Protein AF-A0A432VML3-F1 (afdb_monomer)

Mean predicted aligned error: 13.85 Å

Structure (mmCIF, N/CA/C/O backbone):
data_AF-A0A432VML3-F1
#
_entry.id   AF-A0A432VML3-F1
#
loop_
_atom_site.group_PDB
_atom_site.id
_atom_site.type_symbol
_atom_site.label_atom_id
_atom_site.label_alt_id
_atom_site.label_comp_id
_atom_site.label_asym_id
_atom_site.label_entity_id
_atom_site.label_seq_id
_atom_site.pdbx_PDB_ins_code
_atom_site.Cartn_x
_atom_site.Cartn_y
_atom_site.Cartn_z
_atom_site.occupancy
_atom_site.B_iso_or_equiv
_atom_site.auth_seq_id
_atom_site.auth_comp_id
_atom_site.auth_asym_id
_atom_site.auth_atom_id
_atom_site.pdbx_PDB_model_num
ATOM 1 N N . MET A 1 1 ? 23.436 69.954 -37.071 1.00 50.94 1 MET A N 1
ATOM 2 C CA . MET A 1 1 ? 23.208 68.833 -36.134 1.00 50.94 1 MET A CA 1
ATOM 3 C C . MET A 1 1 ? 23.187 67.566 -36.970 1.00 50.94 1 MET A C 1
ATOM 5 O O . MET A 1 1 ? 22.316 67.434 -37.818 1.00 50.94 1 MET A O 1
ATOM 9 N N . ALA A 1 2 ? 24.241 66.759 -36.863 1.00 49.03 2 ALA A N 1
ATOM 10 C CA . ALA A 1 2 ? 24.504 65.621 -37.742 1.00 49.03 2 ALA A CA 1
ATOM 11 C C . ALA A 1 2 ? 23.727 64.379 -37.278 1.00 49.03 2 ALA A C 1
ATOM 13 O O . ALA A 1 2 ? 23.778 64.031 -36.099 1.00 49.03 2 ALA A O 1
ATOM 14 N N . GLY A 1 3 ? 23.012 63.733 -38.201 1.00 54.59 3 GLY A N 1
ATOM 15 C CA . GLY A 1 3 ? 22.357 62.447 -37.970 1.00 54.59 3 GLY A CA 1
ATOM 16 C C . GLY A 1 3 ? 23.377 61.310 -37.981 1.00 54.59 3 GLY A C 1
ATOM 17 O O . GLY A 1 3 ? 24.210 61.240 -38.881 1.00 54.59 3 GLY A O 1
ATOM 18 N N . HIS A 1 4 ? 23.307 60.436 -36.979 1.00 61.44 4 HIS A N 1
ATOM 19 C CA . HIS A 1 4 ? 24.074 59.195 -36.929 1.00 61.44 4 HIS A CA 1
ATOM 20 C C . HIS A 1 4 ? 23.163 58.018 -37.276 1.00 61.44 4 HIS A C 1
ATOM 22 O O . HIS A 1 4 ? 22.254 57.675 -36.523 1.00 61.44 4 HIS A O 1
ATOM 28 N N . SER A 1 5 ? 23.432 57.407 -38.428 1.00 61.25 5 SER A N 1
ATOM 29 C CA . SER A 1 5 ? 22.860 56.134 -38.859 1.00 61.25 5 SER A CA 1
ATOM 30 C C . SER A 1 5 ? 23.787 55.013 -38.400 1.00 61.25 5 SER A C 1
ATOM 32 O O . SER A 1 5 ? 24.941 54.967 -38.821 1.00 61.25 5 SER A O 1
ATOM 34 N N . HIS A 1 6 ? 23.291 54.096 -37.574 1.00 61.47 6 HIS A N 1
ATOM 35 C CA . HIS A 1 6 ? 24.016 52.876 -37.228 1.00 61.47 6 HIS A CA 1
ATOM 36 C C . HIS A 1 6 ? 23.418 51.696 -37.992 1.00 61.47 6 HIS A C 1
ATOM 38 O O . HIS A 1 6 ? 22.315 51.244 -37.694 1.00 61.47 6 HIS A O 1
ATOM 44 N N . SER A 1 7 ? 24.159 51.195 -38.983 1.00 63.00 7 SER A N 1
ATOM 45 C CA . SER A 1 7 ? 23.947 49.858 -39.528 1.00 63.00 7 SER A CA 1
ATOM 46 C C . SER A 1 7 ? 24.754 48.863 -38.701 1.00 63.00 7 SER A C 1
ATOM 48 O O . SER A 1 7 ? 25.984 48.926 -38.692 1.00 63.00 7 SER A O 1
ATOM 50 N N . HIS A 1 8 ? 24.079 47.916 -38.063 1.00 63.81 8 HIS A N 1
ATOM 51 C CA . HIS A 1 8 ? 24.712 46.692 -37.592 1.00 63.81 8 HIS A CA 1
ATOM 52 C C . HIS A 1 8 ? 24.062 45.519 -38.313 1.00 63.81 8 HIS A C 1
ATOM 54 O O . HIS A 1 8 ? 23.002 45.035 -37.929 1.00 63.81 8 HIS A O 1
ATOM 60 N N . GLY A 1 9 ? 24.704 45.097 -39.399 1.00 61.56 9 GLY A N 1
ATOM 61 C CA . GLY A 1 9 ? 24.595 43.731 -39.874 1.00 61.56 9 GLY A CA 1
ATOM 62 C C . GLY A 1 9 ? 25.698 42.928 -39.208 1.00 61.56 9 GLY A C 1
ATOM 63 O O . GLY A 1 9 ? 26.858 43.266 -39.385 1.00 61.56 9 GLY A O 1
ATOM 64 N N . HIS A 1 10 ? 25.323 41.916 -38.436 1.00 62.31 10 HIS A N 1
ATOM 65 C CA . HIS A 1 10 ? 26.044 40.654 -38.303 1.00 62.31 10 HIS A CA 1
ATOM 66 C C . HIS A 1 10 ? 25.028 39.647 -37.774 1.00 62.31 10 HIS A C 1
ATOM 68 O O . HIS A 1 10 ? 24.61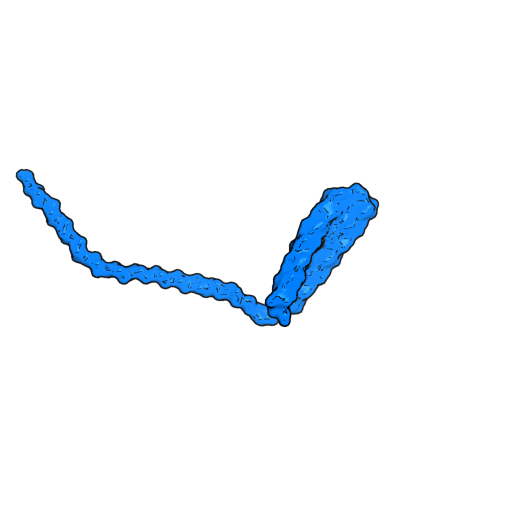9 39.689 -36.615 1.00 62.31 10 HIS A O 1
ATOM 74 N N . GLY A 1 11 ? 24.540 38.815 -38.690 1.00 61.66 11 GLY A N 1
ATOM 75 C CA . GLY A 1 11 ? 23.880 37.582 -38.325 1.00 61.66 11 GLY A CA 1
ATOM 76 C C . GLY A 1 11 ? 24.954 36.591 -37.931 1.00 61.66 11 GLY A C 1
ATOM 77 O O . GLY A 1 11 ? 25.862 36.373 -38.715 1.00 61.66 11 GLY A O 1
ATOM 78 N N . ASP A 1 12 ? 24.806 36.007 -36.753 1.00 62.19 12 ASP A N 1
ATOM 79 C CA . ASP A 1 12 ? 25.367 34.710 -36.412 1.00 62.19 12 ASP A CA 1
ATOM 80 C C . ASP A 1 12 ? 24.401 34.068 -35.416 1.00 62.19 12 ASP A C 1
ATOM 82 O O . ASP A 1 12 ? 24.383 34.340 -34.21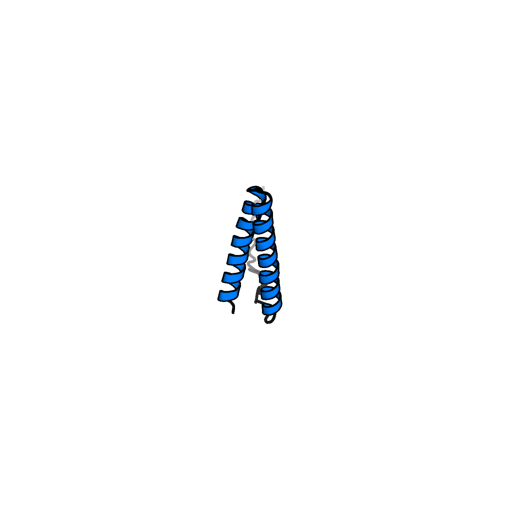5 1.00 62.19 12 ASP A O 1
ATOM 86 N N . HIS A 1 13 ? 23.506 33.252 -35.971 1.00 63.16 13 HIS A N 1
ATOM 87 C CA . HIS A 1 13 ? 22.679 32.318 -35.226 1.00 63.16 13 HIS A CA 1
ATOM 88 C C . HIS A 1 13 ? 23.590 31.259 -34.588 1.00 63.16 13 HIS A C 1
ATOM 90 O O . HIS A 1 13 ? 23.822 30.202 -35.167 1.00 63.16 13 HIS A O 1
ATOM 96 N N . HIS A 1 14 ? 24.063 31.502 -33.369 1.00 61.56 14 HIS A N 1
ATOM 97 C CA . HIS A 1 14 ? 24.607 30.446 -32.515 1.00 61.56 14 HIS A CA 1
ATOM 98 C C . HIS A 1 14 ? 23.602 30.104 -31.417 1.00 61.56 14 HIS A C 1
ATOM 100 O O . HIS A 1 14 ? 23.747 30.453 -30.248 1.00 61.56 14 HIS A O 1
ATOM 106 N N . GLY A 1 15 ? 22.545 29.397 -31.823 1.00 59.38 15 GLY A N 1
ATOM 107 C CA . GLY A 1 15 ? 21.672 28.675 -30.906 1.00 59.38 15 GLY A CA 1
ATOM 108 C C . GLY A 1 15 ? 22.424 27.489 -30.310 1.00 59.38 15 GLY A C 1
ATOM 109 O O . GLY A 1 15 ? 22.321 26.372 -30.806 1.00 59.38 15 GLY A O 1
ATOM 110 N N . HIS A 1 16 ? 23.197 27.719 -29.250 1.00 62.44 16 HIS A N 1
ATOM 111 C CA . HIS A 1 16 ? 23.756 26.641 -28.441 1.00 62.44 16 HIS A CA 1
ATOM 112 C C . HIS A 1 16 ? 22.653 26.050 -27.555 1.00 62.44 16 HIS A C 1
ATOM 114 O O . HIS A 1 16 ? 22.531 26.379 -26.376 1.00 62.44 16 HIS A O 1
ATOM 120 N N . SER A 1 17 ? 21.827 25.166 -28.120 1.00 64.31 17 SER A N 1
ATOM 121 C CA . SER A 1 17 ? 20.967 24.303 -27.313 1.00 64.31 17 SER A CA 1
ATOM 122 C C . SER A 1 17 ? 21.823 23.186 -26.710 1.00 64.31 17 SER A C 1
ATOM 124 O O . SER A 1 17 ? 22.049 22.147 -27.333 1.00 64.31 17 SER A O 1
ATOM 126 N N . HIS A 1 18 ? 22.308 23.377 -25.485 1.00 66.12 18 HIS A N 1
ATOM 127 C CA . HIS A 1 18 ? 22.765 22.256 -24.669 1.00 66.12 18 HIS A CA 1
ATOM 128 C C . HIS A 1 18 ? 21.537 21.484 -24.183 1.00 66.12 18 HIS A C 1
ATOM 130 O O . HIS A 1 18 ? 21.024 21.712 -23.091 1.00 66.12 18 HIS A O 1
ATOM 136 N N . GLY A 1 19 ? 21.040 20.579 -25.025 1.00 60.88 19 GLY A N 1
ATOM 137 C CA . GLY A 1 19 ? 20.072 19.574 -24.613 1.00 60.88 19 GLY A CA 1
ATOM 138 C C .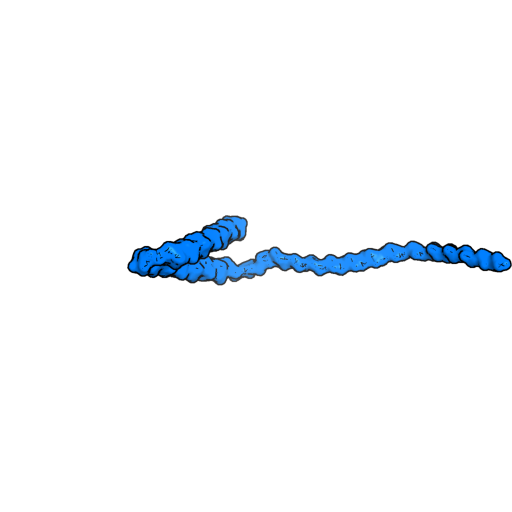 GLY A 1 19 ? 20.747 18.596 -23.657 1.00 60.88 19 GLY A C 1
ATOM 139 O O . GLY A 1 19 ? 21.337 17.612 -24.091 1.00 60.88 19 GLY A O 1
ATOM 140 N N . HIS A 1 20 ? 20.687 18.869 -22.353 1.00 66.38 20 HIS A N 1
ATOM 141 C CA . HIS A 1 20 ? 20.893 17.841 -21.338 1.00 66.38 20 HIS A CA 1
ATOM 142 C C . HIS A 1 20 ? 19.697 16.888 -21.409 1.00 66.38 20 HIS A C 1
ATOM 144 O O . HIS A 1 20 ? 18.654 17.107 -20.796 1.00 66.38 20 HIS A O 1
ATOM 150 N N . GLY A 1 21 ? 19.830 15.850 -22.234 1.00 61.44 21 GLY A N 1
ATOM 151 C CA . GLY A 1 21 ? 18.921 14.718 -22.221 1.00 61.44 21 GLY A CA 1
ATOM 152 C C . GLY A 1 21 ? 19.102 13.973 -20.907 1.00 61.44 21 GLY A C 1
ATOM 153 O O . GLY A 1 21 ? 19.949 13.091 -20.811 1.00 61.44 21 GLY A O 1
ATOM 154 N N . HIS A 1 22 ? 18.329 14.340 -19.886 1.00 64.25 22 HIS A N 1
ATOM 155 C CA . HIS A 1 22 ? 18.146 13.497 -18.713 1.00 64.25 22 HIS A CA 1
ATOM 156 C C . HIS A 1 22 ? 17.350 12.270 -19.159 1.00 64.25 22 HIS A C 1
ATOM 158 O O . HIS A 1 22 ? 16.120 12.271 -19.198 1.00 64.25 22 HIS A O 1
ATOM 164 N N . SER A 1 23 ? 18.067 11.229 -19.572 1.00 60.03 23 SER A N 1
ATOM 165 C CA . SER A 1 23 ? 17.498 9.916 -19.814 1.00 60.03 23 SER A CA 1
ATOM 166 C C . SER A 1 23 ? 17.028 9.343 -18.479 1.00 60.03 23 SER A C 1
ATOM 168 O O . SER A 1 23 ? 17.778 8.689 -17.760 1.00 60.03 23 SER A O 1
ATOM 170 N N . HIS A 1 24 ? 15.749 9.550 -18.159 1.00 57.78 24 HIS A N 1
ATOM 171 C CA . HIS A 1 24 ? 15.010 8.723 -17.204 1.00 57.78 24 HIS A CA 1
ATOM 172 C C . HIS A 1 24 ? 14.748 7.345 -17.830 1.00 57.78 24 HIS A C 1
ATOM 174 O O . HIS A 1 24 ? 13.610 6.919 -17.998 1.00 57.78 24 HIS A O 1
ATOM 180 N N . ALA A 1 25 ? 15.813 6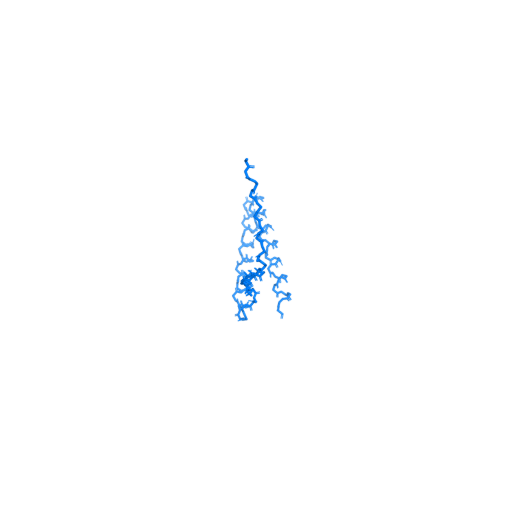.667 -18.258 1.00 61.19 25 ALA A N 1
ATOM 181 C CA . A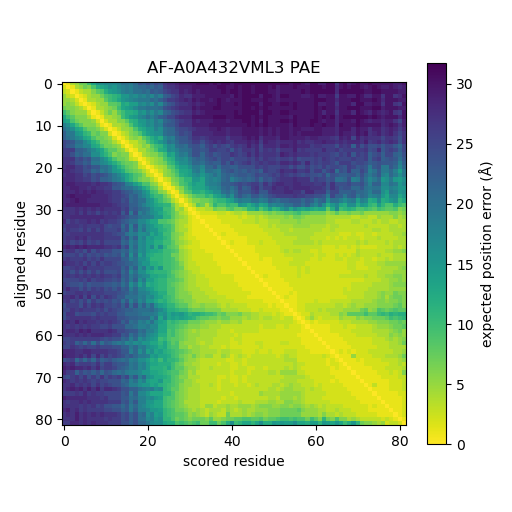LA A 1 25 ? 15.723 5.260 -18.588 1.00 61.19 25 ALA A CA 1
ATOM 182 C C . ALA A 1 25 ? 15.591 4.500 -17.258 1.00 61.19 25 ALA A C 1
ATOM 184 O O . ALA A 1 25 ? 16.383 4.762 -16.344 1.00 61.19 25 ALA A O 1
ATOM 185 N N . PRO A 1 26 ? 14.618 3.585 -17.112 1.00 60.84 26 PRO A N 1
ATOM 186 C CA . PRO A 1 26 ? 14.565 2.705 -15.955 1.00 60.84 26 PRO A CA 1
ATOM 187 C C . PRO A 1 26 ? 15.910 1.982 -15.844 1.00 60.84 26 PRO A C 1
ATOM 189 O O . PRO A 1 26 ? 16.345 1.315 -16.784 1.00 60.84 26 PRO A O 1
ATOM 192 N N . VAL A 1 27 ? 16.609 2.149 -14.720 1.00 59.91 27 VAL A N 1
ATOM 193 C CA . VAL A 1 27 ? 17.845 1.406 -14.461 1.00 59.91 27 VAL A CA 1
ATOM 194 C C . VAL A 1 27 ? 17.460 -0.061 -14.309 1.00 59.91 27 VAL A C 1
ATOM 196 O O . VAL A 1 27 ? 16.885 -0.449 -13.290 1.00 59.91 27 VAL A O 1
ATOM 199 N N . ALA A 1 28 ? 17.761 -0.858 -15.334 1.00 58.75 28 ALA A N 1
ATOM 200 C CA . ALA A 1 28 ? 17.509 -2.293 -15.357 1.00 58.75 28 ALA A CA 1
ATOM 201 C C . ALA A 1 28 ? 18.038 -2.959 -14.069 1.00 58.75 28 ALA A C 1
ATOM 203 O O . ALA A 1 28 ? 19.203 -2.777 -13.708 1.00 58.75 28 ALA A O 1
ATOM 204 N N . GLY A 1 29 ? 17.179 -3.713 -13.368 1.00 62.81 29 GLY A N 1
ATOM 205 C CA . GLY A 1 29 ? 17.560 -4.524 -12.201 1.00 62.81 29 GLY A CA 1
ATOM 206 C C . GLY A 1 29 ? 17.02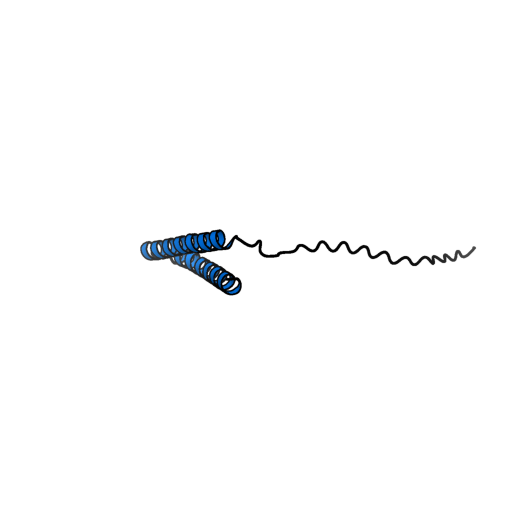6 -4.085 -10.827 1.00 62.81 29 GLY A C 1
ATOM 207 O O . GLY A 1 29 ? 17.399 -4.697 -9.823 1.00 62.81 29 GLY A O 1
ATOM 208 N N . HIS A 1 30 ? 16.152 -3.074 -10.745 1.00 66.62 30 HIS A N 1
ATOM 209 C CA . HIS A 1 30 ? 15.522 -2.657 -9.478 1.00 66.62 30 HIS A CA 1
ATOM 210 C C . HIS A 1 30 ? 14.191 -3.358 -9.155 1.00 66.62 30 HIS A C 1
ATOM 212 O O . HIS A 1 30 ? 13.622 -3.085 -8.099 1.00 66.62 30 HIS A O 1
ATOM 218 N N . ASP A 1 31 ? 13.727 -4.308 -9.973 1.00 75.19 31 ASP A N 1
ATOM 219 C CA . ASP A 1 31 ? 12.420 -4.973 -9.800 1.00 75.19 31 ASP A CA 1
ATOM 220 C C . ASP A 1 31 ? 12.242 -5.604 -8.417 1.00 75.19 31 ASP A C 1
ATOM 222 O O . ASP A 1 31 ? 11.180 -5.507 -7.809 1.00 75.19 31 ASP A O 1
ATOM 226 N N . ARG A 1 32 ? 13.314 -6.178 -7.858 1.00 81.38 32 ARG A N 1
ATOM 227 C CA . ARG A 1 32 ? 13.296 -6.735 -6.497 1.00 81.38 32 ARG A CA 1
ATOM 228 C C . ARG A 1 32 ? 13.101 -5.668 -5.420 1.00 81.38 32 ARG A C 1
ATOM 230 O O . ARG A 1 32 ? 12.365 -5.895 -4.470 1.00 81.38 32 ARG A O 1
ATOM 237 N N . ALA A 1 33 ? 13.759 -4.517 -5.549 1.00 83.94 33 ALA A N 1
ATOM 238 C CA . ALA A 1 33 ? 13.646 -3.432 -4.579 1.00 83.94 33 ALA A CA 1
ATOM 239 C C . ALA A 1 33 ? 12.263 -2.778 -4.674 1.00 83.94 33 ALA A C 1
ATOM 241 O O . ALA A 1 33 ? 11.674 -2.439 -3.652 1.00 83.94 33 ALA A O 1
ATOM 242 N N . PHE A 1 34 ? 11.724 -2.688 -5.893 1.00 84.38 34 PHE A N 1
ATOM 243 C CA . PHE A 1 34 ? 10.368 -2.226 -6.154 1.00 84.38 34 PHE A CA 1
ATOM 244 C C . PHE A 1 34 ? 9.317 -3.166 -5.546 1.00 84.38 34 PHE A C 1
ATOM 246 O O . PHE A 1 34 ? 8.457 -2.715 -4.795 1.00 84.38 34 PHE A O 1
ATOM 253 N N . ALA A 1 35 ? 9.451 -4.479 -5.761 1.00 85.81 35 ALA A N 1
ATOM 254 C CA . ALA A 1 35 ? 8.571 -5.489 -5.174 1.00 85.81 35 ALA A CA 1
ATOM 255 C C . ALA A 1 35 ? 8.624 -5.498 -3.635 1.00 85.81 35 ALA A C 1
ATOM 257 O O . ALA A 1 35 ? 7.587 -5.585 -2.980 1.00 85.81 35 ALA A O 1
ATOM 258 N N . ILE A 1 36 ? 9.820 -5.361 -3.047 1.00 90.50 36 ILE A N 1
ATOM 259 C CA . ILE A 1 36 ? 9.982 -5.226 -1.591 1.00 90.50 36 ILE A CA 1
ATOM 260 C C . ILE A 1 36 ? 9.302 -3.945 -1.095 1.00 90.50 36 ILE A C 1
ATOM 262 O O . ILE A 1 36 ? 8.595 -3.992 -0.093 1.00 90.50 36 ILE A O 1
ATOM 266 N N . GLY A 1 37 ? 9.472 -2.821 -1.798 1.00 89.44 37 GLY A N 1
ATOM 267 C CA . GLY A 1 37 ? 8.820 -1.553 -1.466 1.00 89.44 37 GLY A CA 1
ATOM 268 C C . GLY A 1 37 ? 7.294 -1.658 -1.464 1.00 89.44 37 GLY A C 1
ATOM 269 O O . GLY A 1 37 ? 6.661 -1.258 -0.489 1.00 89.44 37 GLY A O 1
ATOM 270 N N . ILE A 1 38 ? 6.713 -2.271 -2.503 1.00 90.38 38 ILE A N 1
ATOM 271 C CA . ILE A 1 38 ? 5.273 -2.559 -2.582 1.00 90.38 38 ILE A CA 1
ATOM 272 C C . ILE A 1 38 ? 4.833 -3.447 -1.411 1.00 90.38 38 ILE A C 1
ATOM 274 O O . ILE A 1 38 ? 3.851 -3.135 -0.743 1.00 90.38 38 ILE A O 1
ATOM 278 N N . GLY A 1 39 ? 5.561 -4.534 -1.135 1.00 92.56 39 GLY A N 1
ATOM 279 C CA . GLY A 1 39 ? 5.219 -5.468 -0.061 1.00 92.56 39 GLY A CA 1
ATOM 280 C C . GLY A 1 39 ? 5.264 -4.833 1.332 1.00 92.56 39 GLY A C 1
ATOM 281 O O . GLY A 1 39 ? 4.352 -5.039 2.131 1.00 92.56 39 GLY A O 1
ATOM 282 N N . LEU A 1 40 ? 6.296 -4.032 1.615 1.00 94.44 40 LEU A N 1
ATOM 283 C CA . LEU A 1 40 ? 6.426 -3.295 2.875 1.00 94.44 40 LEU A CA 1
ATOM 284 C C . LEU A 1 40 ? 5.315 -2.257 3.041 1.00 94.44 40 LEU A C 1
ATOM 286 O O . LEU A 1 40 ? 4.744 -2.154 4.124 1.00 94.44 40 LEU A O 1
ATOM 290 N N . ASN A 1 41 ? 4.990 -1.518 1.978 1.00 92.50 41 ASN A N 1
ATOM 291 C CA . ASN A 1 41 ? 3.911 -0.540 2.018 1.00 92.50 41 ASN A CA 1
ATOM 292 C C . ASN A 1 41 ? 2.555 -1.234 2.267 1.00 92.50 41 ASN A C 1
ATOM 294 O O . ASN A 1 41 ? 1.840 -0.882 3.203 1.00 92.50 41 ASN A O 1
ATOM 298 N N . LEU A 1 42 ? 2.252 -2.308 1.532 1.00 92.62 42 LEU A N 1
ATOM 299 C CA . LEU A 1 42 ? 1.012 -3.061 1.724 1.00 92.62 42 LEU A CA 1
ATOM 300 C C . LEU A 1 42 ? 0.869 -3.595 3.161 1.00 92.62 42 LEU A C 1
ATOM 302 O O . LEU A 1 42 ? -0.221 -3.554 3.730 1.00 92.62 42 LEU A O 1
ATOM 306 N N . ALA A 1 43 ? 1.962 -4.064 3.773 1.00 94.75 43 ALA A N 1
ATOM 307 C CA . ALA A 1 43 ? 1.955 -4.492 5.171 1.00 94.75 43 ALA A CA 1
ATOM 308 C C . ALA A 1 43 ? 1.610 -3.343 6.136 1.00 94.75 43 ALA A C 1
ATOM 310 O O . ALA A 1 43 ? 0.892 -3.562 7.114 1.00 94.75 43 ALA A O 1
ATOM 311 N N . PHE A 1 44 ? 2.085 -2.127 5.850 1.00 93.81 44 PHE A N 1
ATOM 312 C CA . PHE A 1 44 ? 1.776 -0.931 6.631 1.00 93.81 44 PHE A CA 1
ATOM 313 C C . PHE A 1 44 ? 0.286 -0.581 6.543 1.00 93.81 44 PHE A C 1
ATOM 315 O O . PHE A 1 44 ? -0.377 -0.513 7.576 1.00 93.81 44 PHE A O 1
ATOM 322 N N . VAL A 1 45 ? -0.264 -0.521 5.325 1.00 94.62 45 VAL A N 1
ATOM 323 C CA . VAL A 1 45 ? -1.695 -0.271 5.066 1.00 94.62 45 VAL A CA 1
ATOM 324 C C . VAL A 1 45 ? -2.593 -1.265 5.807 1.00 94.62 45 VAL A C 1
ATOM 326 O O . VAL A 1 45 ? -3.592 -0.880 6.414 1.00 94.62 45 VAL A O 1
ATOM 329 N N . VAL A 1 46 ? -2.246 -2.558 5.789 1.00 94.06 46 VAL A N 1
ATOM 330 C CA . VAL A 1 46 ? -3.006 -3.595 6.509 1.00 94.06 46 VAL A CA 1
ATOM 331 C C . VAL A 1 46 ? -2.967 -3.360 8.021 1.00 94.06 46 VAL A C 1
ATOM 333 O O . VAL A 1 46 ? -3.991 -3.514 8.690 1.00 94.06 46 VAL A O 1
ATOM 336 N N . GLY A 1 47 ? -1.812 -2.964 8.561 1.00 94.19 47 GLY A N 1
ATOM 337 C CA . GLY A 1 47 ? -1.667 -2.585 9.963 1.00 94.19 47 GLY A CA 1
ATOM 338 C C . GLY A 1 47 ? -2.545 -1.388 10.327 1.00 94.19 47 GLY A C 1
ATOM 339 O O . GLY A 1 47 ? -3.342 -1.478 11.259 1.00 94.19 47 GLY A O 1
ATOM 340 N N . GLU A 1 48 ? -2.455 -0.296 9.573 1.00 93.31 48 GLU A N 1
ATOM 341 C CA . GLU A 1 48 ? -3.248 0.919 9.794 1.00 93.31 48 GLU A CA 1
ATOM 342 C C . GLU A 1 48 ? -4.750 0.656 9.698 1.00 93.31 48 GLU A C 1
ATOM 344 O O . GLU A 1 48 ? -5.509 1.123 10.545 1.00 93.31 48 GLU A O 1
ATOM 349 N N . ALA A 1 49 ? -5.184 -0.155 8.730 1.00 92.12 49 ALA A N 1
ATOM 350 C CA . ALA A 1 49 ? -6.577 -0.558 8.606 1.00 92.12 49 ALA A CA 1
ATOM 351 C C . ALA A 1 49 ? -7.033 -1.391 9.814 1.00 92.12 49 ALA A C 1
ATOM 353 O O . ALA A 1 49 ? -8.084 -1.116 10.392 1.00 92.12 49 ALA A O 1
ATOM 354 N N . ALA A 1 50 ? -6.238 -2.376 10.246 1.00 93.81 50 ALA A N 1
ATOM 355 C CA . ALA A 1 50 ? -6.559 -3.198 11.411 1.00 93.81 50 ALA A CA 1
ATOM 356 C C . ALA A 1 50 ? -6.632 -2.360 12.699 1.00 93.81 50 ALA A C 1
ATOM 358 O O . ALA A 1 50 ? -7.611 -2.453 13.440 1.00 93.81 50 ALA A O 1
ATOM 359 N N . PHE A 1 51 ? -5.641 -1.499 12.947 1.00 93.81 51 PHE A N 1
ATOM 360 C CA . PHE A 1 51 ? -5.634 -0.601 14.103 1.00 93.81 51 PHE A CA 1
ATOM 361 C C . PHE A 1 51 ? -6.733 0.460 14.020 1.00 93.81 51 PHE A C 1
ATOM 363 O O . PHE A 1 51 ? -7.352 0.754 15.037 1.00 93.81 51 PHE A O 1
ATOM 370 N N . GLY A 1 52 ? -7.031 0.991 12.834 1.00 93.12 52 GLY A N 1
ATOM 371 C CA . GLY A 1 52 ? -8.134 1.921 12.608 1.00 93.12 52 GLY A CA 1
ATOM 372 C C . GLY A 1 52 ? -9.489 1.299 12.939 1.00 93.12 52 GLY A C 1
ATOM 373 O O . GLY A 1 52 ? -10.306 1.938 13.601 1.00 93.12 52 GLY A O 1
ATOM 374 N N . LEU A 1 53 ? -9.701 0.030 12.572 1.00 93.38 53 LEU A N 1
ATOM 375 C CA . LEU A 1 53 ? -10.909 -0.720 12.926 1.00 93.38 53 LEU A CA 1
ATOM 376 C C . LEU A 1 53 ? -10.982 -1.030 14.428 1.00 93.38 53 LEU A C 1
ATOM 378 O O . LEU A 1 53 ? -12.024 -0.803 15.038 1.00 93.38 53 LEU A O 1
ATOM 382 N N . ILE A 1 54 ? -9.887 -1.500 15.039 1.00 94.75 54 ILE A N 1
ATOM 383 C CA . ILE A 1 54 ? -9.834 -1.810 16.480 1.00 94.75 54 ILE A CA 1
ATOM 384 C C . ILE A 1 54 ? -10.037 -0.544 17.325 1.00 94.75 54 ILE A C 1
ATOM 386 O O . ILE A 1 54 ? -10.755 -0.573 18.321 1.00 94.75 54 ILE A O 1
ATOM 390 N N . ALA A 1 55 ? -9.423 0.572 16.928 1.00 92.81 55 ALA A N 1
ATOM 391 C CA . ALA A 1 55 ? -9.519 1.851 17.625 1.00 92.81 55 ALA A CA 1
ATOM 392 C C . ALA A 1 55 ? -10.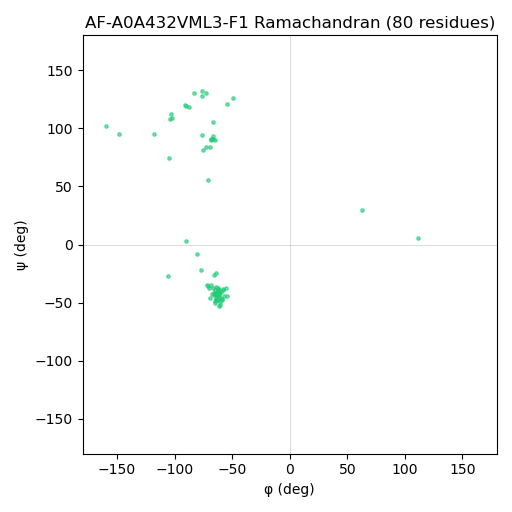806 2.632 17.302 1.00 92.81 55 ALA A C 1
ATOM 394 O O . ALA A 1 55 ? -11.046 3.671 17.914 1.00 92.81 55 ALA A O 1
ATOM 395 N N . GLY A 1 56 ? -11.615 2.182 16.333 1.00 91.94 56 GLY A N 1
ATOM 396 C CA . GLY A 1 56 ? -12.802 2.908 15.867 1.00 91.94 56 GLY A CA 1
ATOM 397 C C . GLY A 1 56 ? -12.478 4.269 15.235 1.00 91.94 56 GLY A C 1
ATOM 398 O O . GLY A 1 56 ? -13.278 5.200 15.327 1.00 91.94 56 GLY A O 1
ATOM 399 N N . SER A 1 57 ? -11.296 4.413 14.628 1.00 93.25 57 SER A N 1
ATOM 400 C CA . SER A 1 57 ? -10.786 5.683 14.109 1.00 93.25 57 SER A CA 1
ATOM 401 C C . SER A 1 57 ? -10.926 5.773 12.593 1.00 93.25 57 SER A C 1
ATOM 403 O O . SER A 1 57 ? -10.177 5.154 11.837 1.00 93.25 57 SER A O 1
ATOM 405 N N . VAL A 1 58 ? -11.845 6.629 12.144 1.00 93.31 58 VAL A N 1
ATOM 406 C CA . VAL A 1 58 ? -12.003 6.969 10.720 1.00 93.31 58 VAL A CA 1
ATOM 407 C C . VAL A 1 58 ? -10.775 7.713 10.188 1.00 93.31 58 VAL A C 1
ATOM 409 O O . VAL A 1 58 ? -10.474 7.610 9.005 1.00 93.31 58 VAL A O 1
ATOM 412 N N . ALA A 1 59 ? -10.034 8.414 11.051 1.00 94.62 59 ALA A N 1
ATOM 413 C CA . ALA A 1 59 ? -8.808 9.103 10.658 1.00 94.62 59 ALA A CA 1
ATOM 414 C C . ALA A 1 59 ? -7.724 8.112 10.203 1.00 94.62 59 ALA A C 1
ATOM 416 O O . ALA A 1 59 ? -7.188 8.273 9.114 1.00 94.62 59 ALA A O 1
ATOM 417 N N . LEU A 1 60 ? -7.471 7.052 10.982 1.00 90.69 60 LEU A N 1
ATOM 418 C CA . LEU A 1 60 ? -6.531 5.985 10.600 1.00 90.69 60 LEU A CA 1
ATOM 419 C C . LEU A 1 60 ? -7.005 5.223 9.360 1.00 90.69 60 LEU A C 1
ATOM 421 O O . LEU A 1 60 ? -6.206 4.847 8.512 1.00 90.69 60 LEU A O 1
ATOM 425 N N . LEU A 1 61 ? -8.318 5.016 9.234 1.00 92.12 61 LEU A N 1
ATOM 426 C CA . LEU A 1 61 ? -8.886 4.344 8.069 1.00 92.12 61 LEU A CA 1
ATOM 427 C C . LEU A 1 61 ? -8.760 5.191 6.790 1.00 92.12 61 LEU A C 1
ATOM 429 O O . LEU A 1 61 ? -8.552 4.643 5.711 1.00 92.12 61 LEU A O 1
ATOM 433 N N . ALA A 1 62 ? -8.874 6.518 6.904 1.00 94.88 62 ALA A N 1
ATOM 434 C CA . ALA A 1 62 ? -8.659 7.450 5.800 1.00 94.88 62 ALA A CA 1
ATOM 435 C C . ALA A 1 62 ? -7.180 7.522 5.388 1.00 94.88 62 ALA A C 1
ATOM 437 O O . ALA A 1 62 ? -6.893 7.592 4.194 1.00 94.88 62 ALA A O 1
ATOM 438 N N . ASP A 1 63 ? -6.267 7.455 6.362 1.00 92.88 63 ASP A N 1
ATOM 439 C CA . ASP A 1 63 ? -4.818 7.363 6.141 1.00 92.88 63 ASP A CA 1
ATOM 440 C C . ASP A 1 63 ? -4.470 6.080 5.367 1.00 92.88 63 ASP A C 1
ATOM 442 O O . ASP A 1 63 ? -3.950 6.128 4.252 1.00 92.88 63 ASP A O 1
ATOM 446 N N . ALA A 1 64 ? -4.935 4.929 5.868 1.00 93.38 64 ALA A N 1
ATOM 447 C CA . ALA A 1 64 ? -4.783 3.638 5.197 1.00 93.38 64 ALA A CA 1
ATOM 448 C C . ALA A 1 64 ? -5.403 3.631 3.786 1.00 93.38 64 ALA A C 1
ATOM 450 O O . ALA A 1 64 ? -4.866 3.026 2.860 1.00 93.38 64 ALA A O 1
ATOM 451 N N . GLY A 1 65 ? -6.547 4.300 3.610 1.00 93.12 65 GLY A N 1
ATOM 452 C CA . GLY A 1 65 ? -7.274 4.365 2.344 1.00 93.12 65 GLY A CA 1
ATOM 453 C C . GLY A 1 65 ? -6.536 5.135 1.249 1.00 93.12 65 GLY A C 1
ATOM 454 O O . GLY A 1 65 ? -6.496 4.670 0.108 1.00 93.12 65 GLY A O 1
ATOM 455 N N . HIS A 1 66 ? -5.926 6.281 1.569 1.00 95.25 66 HIS A N 1
ATOM 456 C CA . HIS A 1 66 ? -5.092 6.974 0.583 1.00 95.25 66 HIS A CA 1
ATOM 457 C C . HIS A 1 66 ? -3.864 6.126 0.234 1.00 95.25 66 HIS A C 1
ATOM 459 O O . HIS A 1 66 ? -3.504 6.017 -0.937 1.00 95.25 66 HIS A O 1
ATOM 465 N N . ASN A 1 67 ? -3.277 5.462 1.237 1.00 92.75 67 ASN A N 1
ATOM 466 C CA . ASN A 1 67 ? -2.013 4.752 1.085 1.00 92.75 67 ASN A CA 1
ATOM 467 C C . ASN A 1 67 ? -2.220 3.480 0.246 1.00 92.75 67 ASN A C 1
ATOM 469 O O . ASN A 1 67 ? -1.444 3.165 -0.655 1.00 92.75 67 ASN A O 1
ATOM 473 N N . LEU A 1 68 ? -3.385 2.845 0.399 1.00 91.38 68 LEU A N 1
ATOM 474 C CA . LEU A 1 68 ? -3.855 1.799 -0.501 1.00 91.38 68 LEU A CA 1
ATOM 475 C C . LEU A 1 68 ? -3.933 2.267 -1.964 1.00 91.38 68 LEU A C 1
ATOM 477 O O . LEU A 1 68 ? -3.513 1.529 -2.854 1.00 91.38 68 LEU A O 1
ATOM 481 N N . SER A 1 69 ? -4.464 3.466 -2.233 1.00 92.88 69 SER A N 1
ATOM 482 C CA . SER A 1 69 ? -4.542 3.996 -3.604 1.00 92.88 69 SER A CA 1
ATOM 483 C C . SER A 1 69 ? -3.153 4.189 -4.217 1.00 92.88 69 SER A C 1
ATOM 485 O O . SER A 1 69 ? -2.960 3.885 -5.396 1.00 92.88 69 SER A O 1
ATOM 487 N N . ASP A 1 70 ? -2.179 4.633 -3.421 1.00 92.19 70 ASP A N 1
ATOM 488 C CA . ASP A 1 70 ? -0.789 4.765 -3.861 1.00 92.19 70 ASP A CA 1
ATOM 489 C C . ASP A 1 70 ? -0.162 3.397 -4.172 1.00 92.19 70 ASP A C 1
ATOM 491 O O . ASP A 1 70 ? 0.455 3.226 -5.226 1.00 92.19 70 ASP A O 1
ATOM 495 N N . VAL A 1 71 ? -0.384 2.383 -3.324 1.00 91.62 71 VAL A N 1
ATOM 496 C CA . VAL A 1 71 ? 0.087 1.006 -3.571 1.00 91.62 71 VAL A CA 1
ATOM 497 C C . VAL A 1 71 ? -0.517 0.419 -4.839 1.00 91.62 71 VAL A C 1
ATOM 499 O O . VAL A 1 71 ? 0.199 -0.201 -5.623 1.00 91.62 71 VAL A O 1
ATOM 502 N N . LEU A 1 72 ? -1.816 0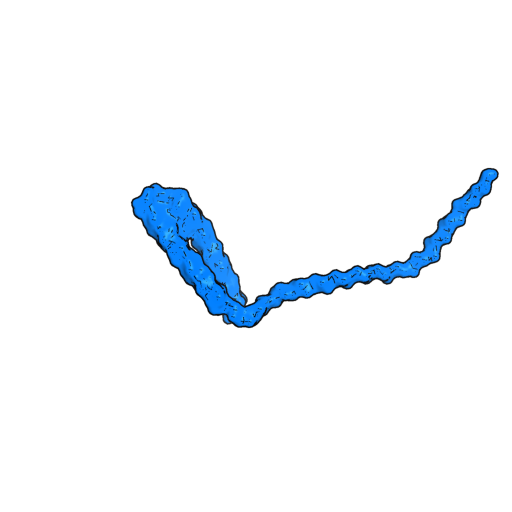.619 -5.079 1.00 92.19 72 LEU A N 1
ATOM 503 C CA . LEU A 1 72 ? -2.461 0.171 -6.314 1.00 92.19 72 LEU A CA 1
ATOM 504 C C . LEU A 1 72 ? -1.836 0.844 -7.544 1.00 92.19 72 LEU A C 1
ATOM 506 O O . LEU A 1 72 ? -1.609 0.172 -8.552 1.00 92.19 72 LEU A O 1
ATOM 510 N N . GLY A 1 73 ? -1.493 2.132 -7.440 1.00 91.38 73 GLY A N 1
ATOM 511 C CA . GLY A 1 73 ? -0.735 2.856 -8.460 1.00 91.38 73 GLY A CA 1
ATOM 512 C C . GLY A 1 73 ? 0.654 2.258 -8.706 1.00 91.38 73 GLY A C 1
ATOM 513 O O . GLY A 1 73 ? 1.022 2.028 -9.858 1.00 91.38 73 GLY A O 1
ATOM 514 N N . LEU A 1 74 ? 1.400 1.934 -7.644 1.00 90.06 74 LEU A N 1
ATOM 515 C CA . LEU A 1 74 ? 2.711 1.279 -7.741 1.00 90.06 74 LEU A CA 1
ATOM 516 C C . LEU A 1 74 ? 2.612 -0.120 -8.365 1.00 90.06 74 LEU A C 1
ATOM 518 O O . LEU A 1 74 ? 3.408 -0.452 -9.239 1.00 90.06 74 LEU A O 1
ATOM 522 N N . CYS A 1 75 ? 1.619 -0.922 -7.972 1.00 88.44 75 CYS A N 1
ATOM 523 C CA . CYS A 1 75 ? 1.357 -2.237 -8.557 1.00 88.44 75 CYS A CA 1
ATOM 524 C C . CYS A 1 75 ? 1.021 -2.142 -10.051 1.00 88.44 75 CYS A C 1
ATOM 526 O O . CYS A 1 75 ? 1.550 -2.918 -10.845 1.00 88.44 75 CYS A O 1
ATOM 528 N N . ALA A 1 76 ? 0.171 -1.188 -10.445 1.00 90.56 76 ALA A N 1
ATOM 529 C CA . ALA A 1 76 ? -0.173 -0.961 -11.847 1.00 90.56 76 ALA A CA 1
ATOM 530 C C . ALA A 1 76 ? 1.044 -0.499 -12.665 1.00 90.56 76 ALA A C 1
ATOM 532 O O . ALA A 1 76 ? 1.268 -0.998 -13.766 1.00 90.56 76 ALA A O 1
ATOM 533 N N . ALA A 1 77 ? 1.862 0.402 -12.110 1.00 88.94 77 ALA A N 1
ATOM 534 C CA . ALA A 1 77 ? 3.114 0.828 -12.726 1.00 88.94 77 ALA A CA 1
ATOM 535 C C . ALA A 1 77 ? 4.093 -0.343 -12.881 1.00 8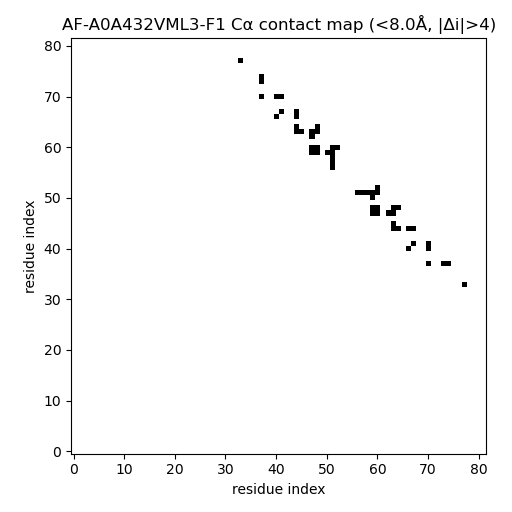8.94 77 ALA A C 1
ATOM 537 O O . ALA A 1 77 ? 4.705 -0.483 -13.936 1.00 88.94 77 ALA A O 1
ATOM 538 N N . TRP A 1 78 ? 4.199 -1.217 -11.872 1.00 85.12 78 TRP A N 1
ATOM 539 C CA . TRP A 1 78 ? 5.029 -2.414 -11.961 1.00 85.12 78 TRP A CA 1
ATOM 540 C C . TRP A 1 78 ? 4.570 -3.337 -13.084 1.00 85.12 78 TRP A C 1
ATOM 542 O O . TRP A 1 78 ? 5.377 -3.733 -13.913 1.00 85.12 78 TRP A O 1
ATOM 552 N N . ALA A 1 79 ? 3.270 -3.641 -13.130 1.00 85.06 79 ALA A N 1
ATOM 553 C CA . ALA A 1 79 ? 2.680 -4.545 -14.111 1.00 85.06 79 ALA A CA 1
ATOM 554 C C . ALA A 1 79 ? 2.794 -4.025 -15.552 1.00 85.06 79 ALA A C 1
ATOM 556 O O . ALA A 1 79 ? 2.751 -4.814 -16.486 1.00 85.06 79 ALA A O 1
ATOM 557 N N . ALA A 1 80 ? 2.924 -2.709 -15.742 1.00 86.81 80 ALA A N 1
ATOM 558 C CA . ALA A 1 80 ? 3.160 -2.114 -17.053 1.00 86.81 80 ALA A CA 1
ATOM 559 C C . ALA A 1 80 ? 4.619 -2.249 -17.532 1.00 86.81 80 ALA A C 1
ATOM 561 O O . ALA A 1 80 ? 4.875 -2.119 -18.728 1.00 86.81 80 ALA A O 1
ATOM 562 N N . ILE A 1 81 ? 5.565 -2.440 -16.607 1.00 78.56 81 ILE A N 1
ATOM 563 C CA . ILE A 1 81 ? 7.011 -2.477 -16.877 1.00 78.56 81 ILE A CA 1
ATOM 564 C C . ILE A 1 81 ? 7.562 -3.916 -16.813 1.00 78.56 81 ILE A C 1
ATOM 566 O O . ILE A 1 81 ? 8.569 -4.196 -17.463 1.00 78.56 81 ILE A O 1
ATOM 570 N N . ALA A 1 82 ? 6.918 -4.797 -16.039 1.00 71.31 82 ALA A N 1
ATOM 571 C CA . ALA A 1 82 ? 7.218 -6.226 -15.915 1.00 71.31 82 ALA A CA 1
ATOM 572 C C . ALA A 1 82 ? 6.799 -7.025 -17.159 1.00 71.31 82 ALA A C 1
ATOM 574 O O . ALA A 1 82 ? 7.555 -7.956 -17.521 1.00 71.31 82 ALA A O 1
#

Sequence (82 aa):
MAGHSHSHGHGDHHGHSHGHGHSHAPVAGHDRAFAIGIGLNLAFVVGEAAFGLIAGSVALLADAGHNLSDVLGLCAAWAAIA

pLDDT: mean 79.73, std 14.92, range [49.03, 95.25]

Solvent-accessible surface area (backbone atoms only — not comparable to full-atom values): 5202 Å² total; per-residue (Å²): 137,84,86,84,85,84,86,82,87,79,89,76,91,76,82,79,76,81,77,78,78,78,76,84,62,82,70,86,84,48,64,66,61,50,52,49,50,52,53,55,49,52,54,48,31,52,48,35,37,51,49,12,62,77,69,70,32,67,67,40,37,51,52,22,50,55,51,46,53,52,48,54,51,51,52,53,54,45,67,75,75,109

Secondary structure (DSSP, 8-state):
---------------------------TT-HHHHHHHHHHHHHHHHHHHHHHHHTT-HHHHHHHHHHHHHHHHHHHHHHHH-

Radius of gyration: 28.42 Å; Cα contacts (8 Å, |Δi|>4): 28; chains: 1; bounding box: 39×76×58 Å

Foldseek 3Di:
DDDDDDDDDDDDPPPPPPPPPPPPDPPPPCLVVLVVVLVVLVVVLVVLCVVCVVVVNPPSPVVSVVSVVVSVVSVVVSVVVD